Protein AF-R9JLG2-F1 (afdb_monomer_lite)

Structure (mmCIF, N/CA/C/O backbone):
data_AF-R9JLG2-F1
#
_entry.id   AF-R9JLG2-F1
#
loop_
_atom_site.group_PDB
_atom_site.id
_atom_site.type_symbol
_atom_site.label_atom_id
_atom_site.label_alt_id
_atom_site.label_comp_id
_atom_site.label_asym_id
_atom_site.label_entity_id
_atom_site.label_seq_id
_atom_site.pdbx_PDB_ins_code
_atom_site.Cartn_x
_atom_site.Cartn_y
_atom_site.Cartn_z
_atom_site.occupancy
_atom_site.B_iso_or_equiv
_atom_site.auth_seq_id
_atom_site.auth_comp_id
_atom_site.auth_asym_id
_atom_site.auth_atom_id
_atom_site.pdbx_PDB_model_num
ATOM 1 N N . ARG A 1 1 ? 56.902 4.830 -43.695 1.00 55.59 1 ARG A N 1
ATOM 2 C CA . ARG A 1 1 ? 56.761 3.397 -44.035 1.00 55.59 1 ARG A CA 1
ATOM 3 C C . ARG A 1 1 ? 55.508 2.891 -43.350 1.00 55.59 1 ARG A C 1
ATOM 5 O O . ARG A 1 1 ? 55.398 3.086 -42.146 1.00 55.59 1 ARG A O 1
ATOM 12 N N . SER A 1 2 ? 54.548 2.362 -44.101 1.00 72.06 2 SER A N 1
ATOM 13 C CA . SER A 1 2 ? 53.301 1.823 -43.539 1.00 72.06 2 SER A CA 1
ATOM 14 C C . SER A 1 2 ? 53.585 0.518 -42.786 1.00 72.06 2 SER A C 1
ATOM 16 O O . SER A 1 2 ? 54.493 -0.222 -43.165 1.00 72.06 2 SER A O 1
ATOM 18 N N . ALA A 1 3 ? 52.812 0.205 -41.743 1.00 75.69 3 ALA A N 1
ATOM 19 C CA . ALA A 1 3 ? 52.937 -1.062 -41.017 1.00 75.69 3 ALA A CA 1
ATOM 20 C C . ALA A 1 3 ? 52.838 -2.280 -41.960 1.00 75.69 3 ALA A C 1
ATOM 22 O O . ALA A 1 3 ? 53.579 -3.249 -41.804 1.00 75.69 3 ALA A O 1
ATOM 23 N N . ALA A 1 4 ? 52.012 -2.190 -43.009 1.00 72.50 4 ALA A N 1
ATOM 24 C CA . ALA A 1 4 ? 51.893 -3.232 -44.028 1.00 72.50 4 ALA A CA 1
ATOM 25 C C . ALA A 1 4 ? 53.183 -3.464 -44.830 1.00 72.50 4 ALA A C 1
ATOM 27 O O . ALA A 1 4 ? 53.485 -4.600 -45.184 1.00 72.50 4 ALA A O 1
ATOM 28 N N . GLU A 1 5 ? 53.970 -2.415 -45.094 1.00 77.31 5 GLU A N 1
ATOM 29 C CA . GLU A 1 5 ? 55.249 -2.547 -45.807 1.00 77.31 5 GLU A CA 1
ATOM 30 C C . GLU A 1 5 ? 56.266 -3.321 -44.965 1.00 77.31 5 GLU A C 1
ATOM 32 O O . GLU A 1 5 ? 56.985 -4.171 -45.485 1.00 77.31 5 GLU A O 1
ATOM 37 N N . ILE A 1 6 ? 56.291 -3.060 -43.655 1.00 82.12 6 ILE A N 1
ATOM 38 C CA . ILE A 1 6 ? 57.180 -3.744 -42.709 1.00 82.12 6 ILE A CA 1
ATOM 39 C C . ILE A 1 6 ? 56.790 -5.222 -42.595 1.00 82.12 6 ILE A C 1
ATOM 41 O O . ILE A 1 6 ? 57.653 -6.095 -42.662 1.00 82.12 6 ILE A O 1
ATOM 45 N N . ILE A 1 7 ? 55.493 -5.515 -42.482 1.00 80.44 7 ILE A N 1
ATOM 46 C CA . ILE A 1 7 ? 54.984 -6.887 -42.373 1.00 80.44 7 ILE A CA 1
ATOM 47 C C . ILE A 1 7 ? 55.252 -7.678 -43.656 1.00 80.44 7 ILE A C 1
ATOM 49 O O . ILE A 1 7 ? 55.729 -8.810 -43.581 1.00 80.44 7 ILE A O 1
ATOM 53 N N . ASN A 1 8 ? 55.000 -7.096 -44.831 1.00 84.25 8 ASN A N 1
ATOM 54 C CA . ASN A 1 8 ? 55.270 -7.762 -46.107 1.00 84.25 8 ASN A CA 1
ATOM 55 C C . ASN A 1 8 ? 56.765 -8.071 -46.275 1.00 84.25 8 ASN A C 1
ATOM 57 O O . ASN A 1 8 ? 57.112 -9.173 -46.694 1.00 84.25 8 ASN A O 1
ATOM 61 N N . ALA A 1 9 ? 57.649 -7.146 -45.882 1.00 83.69 9 ALA A N 1
ATOM 62 C CA . ALA A 1 9 ? 59.093 -7.368 -45.925 1.00 83.69 9 ALA A CA 1
ATOM 63 C C . ALA A 1 9 ? 59.564 -8.451 -44.936 1.00 83.69 9 ALA A C 1
ATOM 65 O O . ALA A 1 9 ? 60.434 -9.247 -45.277 1.00 83.69 9 ALA A O 1
ATOM 66 N N . ALA A 1 10 ? 58.989 -8.507 -43.730 1.00 85.69 10 ALA A N 1
ATOM 67 C CA . ALA A 1 10 ? 59.384 -9.470 -42.699 1.00 85.69 10 ALA A CA 1
ATOM 68 C C . ALA A 1 10 ? 58.821 -10.883 -42.929 1.00 85.69 10 ALA A C 1
ATOM 70 O O . ALA A 1 10 ? 59.461 -11.868 -42.572 1.00 85.69 10 ALA A O 1
ATOM 71 N N . 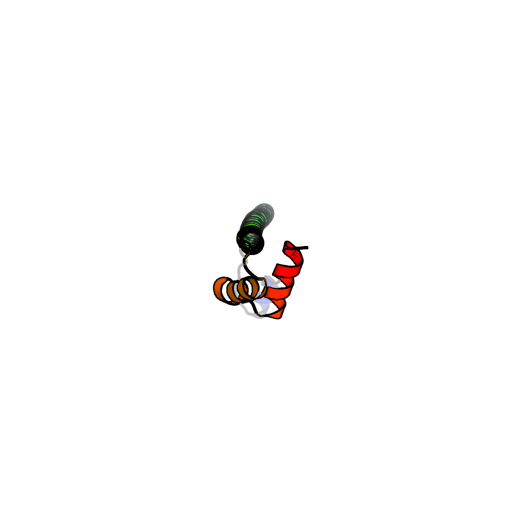THR A 1 11 ? 57.624 -10.993 -43.510 1.00 84.56 11 THR A N 1
ATOM 72 C CA . THR A 1 11 ? 56.904 -12.274 -43.655 1.00 84.56 11 THR A CA 1
ATOM 73 C C . THR A 1 11 ? 56.899 -12.818 -45.082 1.00 84.56 11 THR A C 1
ATOM 75 O O . THR A 1 11 ? 56.363 -13.896 -45.320 1.00 84.56 11 THR A O 1
ATOM 78 N N . ASN A 1 12 ? 57.465 -12.079 -46.043 1.00 80.50 12 ASN A N 1
ATOM 79 C CA . ASN A 1 12 ? 57.382 -12.365 -47.479 1.00 80.50 12 ASN A CA 1
ATOM 80 C C . ASN A 1 12 ? 55.931 -12.501 -47.998 1.00 80.50 12 ASN A C 1
ATOM 82 O O . ASN A 1 12 ? 55.666 -13.136 -49.022 1.00 80.50 12 ASN A O 1
ATOM 86 N N . SER A 1 13 ? 54.978 -11.904 -47.276 1.00 75.06 13 SER A N 1
ATOM 87 C CA . SER A 1 13 ? 53.560 -11.896 -47.629 1.00 75.06 13 SER A CA 1
ATOM 88 C C . SER A 1 13 ? 53.253 -10.797 -48.650 1.00 75.06 13 SER A C 1
ATOM 90 O O . SER A 1 13 ? 53.976 -9.809 -48.771 1.00 75.06 13 SER A O 1
ATOM 92 N N . LYS A 1 14 ? 52.150 -10.949 -49.393 1.00 74.81 14 LYS A N 1
ATOM 93 C CA . LYS A 1 14 ? 51.638 -9.942 -50.344 1.00 74.81 14 LYS A CA 1
ATOM 94 C C . LYS A 1 14 ? 50.323 -9.346 -49.851 1.00 74.81 14 LYS A C 1
ATOM 96 O O . LYS A 1 14 ? 49.325 -9.3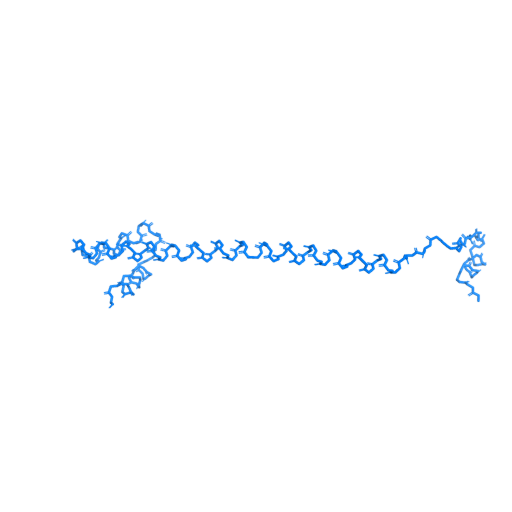49 -50.570 1.00 74.81 14 LYS A O 1
ATOM 101 N N . ILE A 1 15 ? 50.309 -8.870 -48.609 1.00 74.94 15 ILE A N 1
ATOM 102 C CA . ILE A 1 15 ? 49.122 -8.238 -48.038 1.00 74.94 15 ILE A CA 1
ATOM 103 C C . ILE A 1 15 ? 48.934 -6.895 -48.741 1.00 74.94 15 ILE A C 1
ATOM 105 O O . ILE A 1 15 ? 49.766 -5.992 -48.624 1.00 74.94 15 ILE A O 1
ATOM 109 N N . LYS A 1 16 ? 47.838 -6.777 -49.491 1.00 65.75 16 LYS A N 1
ATOM 110 C CA . LYS A 1 16 ? 47.352 -5.507 -50.024 1.00 65.75 16 LYS A CA 1
ATOM 111 C C . LYS A 1 16 ? 46.313 -4.976 -49.046 1.00 65.75 16 LYS A C 1
ATOM 113 O O . LYS A 1 16 ? 45.262 -5.587 -48.883 1.00 65.75 16 LYS A O 1
ATOM 118 N N . LEU A 1 17 ? 46.619 -3.865 -48.382 1.00 63.56 17 LEU A N 1
ATOM 119 C CA . LEU A 1 17 ? 45.596 -3.106 -47.674 1.00 63.56 17 LEU A CA 1
ATOM 120 C C . LEU A 1 17 ? 44.831 -2.294 -48.720 1.00 63.56 17 LEU A C 1
ATOM 122 O O . LEU A 1 17 ? 45.383 -1.366 -49.310 1.00 63.56 17 LEU A O 1
ATOM 126 N N . GLU A 1 18 ? 43.587 -2.679 -48.985 1.00 61.25 18 GLU A N 1
ATOM 127 C CA . GLU A 1 18 ? 42.660 -1.882 -49.789 1.00 61.25 18 GLU A CA 1
ATOM 128 C C . GLU A 1 18 ? 42.383 -0.581 -49.017 1.00 61.25 18 GLU A C 1
ATOM 130 O O . GLU A 1 18 ? 41.706 -0.596 -47.986 1.00 61.25 18 GLU A O 1
ATOM 135 N N . GLN A 1 19 ? 42.941 0.546 -49.472 1.00 53.59 19 GLN A N 1
ATOM 136 C CA . GLN A 1 19 ? 42.583 1.856 -48.929 1.00 53.59 19 GLN A CA 1
ATOM 137 C C . GLN A 1 19 ? 41.092 2.089 -49.191 1.00 53.59 19 GLN A C 1
ATOM 139 O O . GLN A 1 19 ? 40.684 2.258 -50.336 1.00 53.59 19 GLN A O 1
ATOM 144 N N . GLY A 1 20 ? 40.288 2.070 -48.126 1.00 54.72 20 GLY A N 1
ATOM 145 C CA . GLY A 1 20 ? 38.861 2.395 -48.193 1.00 54.72 20 GLY A CA 1
ATOM 146 C C . GLY A 1 20 ? 37.901 1.357 -47.612 1.00 54.72 20 GLY A C 1
ATOM 147 O O . GLY A 1 20 ? 36.702 1.602 -47.637 1.00 54.72 20 GLY A O 1
ATOM 148 N N . LYS A 1 21 ? 38.371 0.222 -47.070 1.00 49.00 21 LYS A N 1
ATOM 149 C CA . LYS A 1 21 ? 37.471 -0.795 -46.477 1.00 49.00 21 LYS A CA 1
ATOM 150 C C . LYS A 1 21 ? 37.156 -0.639 -44.986 1.00 49.00 21 LYS A C 1
ATOM 152 O O . LYS A 1 21 ? 36.370 -1.418 -44.464 1.00 49.00 21 LYS A O 1
ATOM 157 N N . GLU A 1 22 ? 37.693 0.382 -44.326 1.00 55.84 22 GLU A N 1
ATOM 158 C CA . GLU A 1 22 ? 37.402 0.690 -42.916 1.00 55.84 22 GLU A CA 1
ATOM 159 C C . GLU A 1 22 ? 37.052 2.173 -42.735 1.00 55.84 22 GLU A C 1
ATOM 161 O O . GLU A 1 22 ? 37.577 2.862 -41.865 1.00 55.84 22 GLU A O 1
ATOM 166 N N . THR A 1 23 ? 36.185 2.718 -43.586 1.00 56.03 23 THR A N 1
ATOM 167 C CA . THR A 1 23 ? 35.595 4.033 -43.317 1.00 56.03 23 THR A CA 1
ATOM 168 C C . THR A 1 23 ? 34.348 3.836 -42.465 1.00 56.03 23 THR A C 1
ATOM 170 O O . THR A 1 23 ? 33.258 3.632 -42.994 1.00 56.03 23 THR A O 1
ATOM 173 N N . VAL A 1 24 ? 34.509 3.867 -41.140 1.00 62.81 24 VAL A N 1
ATOM 174 C CA . VAL A 1 24 ? 33.375 4.107 -40.239 1.00 62.81 24 VAL A CA 1
ATOM 175 C C . VAL A 1 24 ? 32.949 5.554 -40.455 1.00 62.81 24 VAL A C 1
ATOM 177 O O . VAL A 1 24 ? 33.740 6.473 -40.234 1.00 62.81 24 VAL A O 1
ATOM 180 N N . ASP A 1 25 ? 31.719 5.765 -40.915 1.00 79.88 25 ASP A N 1
ATOM 181 C CA . ASP A 1 25 ? 31.137 7.101 -40.947 1.00 79.88 25 ASP A CA 1
ATOM 182 C C . ASP A 1 25 ? 30.940 7.556 -39.495 1.00 79.88 25 ASP A C 1
ATOM 184 O O . ASP A 1 25 ? 30.055 7.086 -38.780 1.00 79.88 25 ASP A O 1
ATOM 188 N N . MET A 1 26 ? 31.825 8.439 -39.032 1.00 78.44 26 MET A N 1
ATOM 189 C CA . MET A 1 26 ? 31.810 8.951 -37.663 1.00 78.44 26 MET A CA 1
ATOM 190 C C . MET A 1 26 ? 30.470 9.618 -37.320 1.00 78.44 26 MET A C 1
ATOM 192 O O . MET A 1 26 ? 30.022 9.528 -36.178 1.00 78.44 26 MET A O 1
ATOM 196 N N . CYS A 1 27 ? 29.809 10.255 -38.292 1.00 82.81 27 CYS A N 1
ATOM 197 C CA . CYS A 1 27 ? 28.493 10.851 -38.086 1.00 82.81 27 CYS A CA 1
ATOM 198 C C . CYS A 1 27 ? 27.435 9.768 -37.868 1.00 82.81 27 CYS A C 1
ATOM 200 O O . CYS A 1 27 ? 26.616 9.917 -36.960 1.00 82.81 27 CYS A O 1
ATOM 202 N N . LEU A 1 28 ? 27.485 8.678 -38.641 1.00 85.25 28 LEU A N 1
ATOM 203 C CA . LEU A 1 28 ? 26.588 7.533 -38.468 1.00 85.25 28 LEU A CA 1
ATOM 204 C C . LEU A 1 28 ? 26.785 6.876 -37.096 1.00 85.25 28 LEU A C 1
ATOM 206 O O . LEU A 1 28 ? 25.816 6.704 -36.364 1.00 85.25 28 LEU A O 1
ATOM 210 N N . ALA A 1 29 ? 28.031 6.627 -36.689 1.00 85.19 29 ALA A N 1
ATOM 211 C CA . ALA A 1 29 ? 28.330 6.043 -35.380 1.00 85.19 29 ALA A CA 1
ATOM 212 C C . ALA A 1 29 ? 27.821 6.924 -34.220 1.00 85.19 29 ALA A C 1
ATOM 214 O O . ALA A 1 29 ? 27.228 6.433 -33.262 1.00 85.19 29 ALA A O 1
ATOM 215 N N . ILE A 1 30 ? 27.989 8.250 -34.313 1.00 88.00 30 ILE A N 1
ATOM 216 C CA . ILE A 1 30 ? 27.466 9.187 -33.306 1.00 88.00 30 ILE A CA 1
ATOM 217 C C . ILE A 1 30 ? 25.929 9.191 -33.292 1.00 88.00 30 ILE A C 1
ATOM 219 O O . ILE A 1 30 ? 25.328 9.327 -32.224 1.00 88.00 30 ILE A O 1
ATOM 223 N N . GLN A 1 31 ? 25.281 9.075 -34.452 1.00 90.19 31 GLN A N 1
ATOM 224 C CA . GLN A 1 31 ? 23.822 9.002 -34.549 1.00 90.19 31 GLN A CA 1
ATOM 225 C C . GLN A 1 31 ? 23.280 7.716 -33.919 1.00 90.19 31 GLN A C 1
ATOM 227 O O . GLN A 1 31 ? 22.350 7.794 -33.117 1.00 90.19 31 GLN A O 1
ATOM 232 N N . GLU A 1 32 ? 23.894 6.571 -34.216 1.00 89.25 32 GLU A N 1
ATOM 233 C CA . GLU A 1 32 ? 23.544 5.271 -33.635 1.00 89.25 32 GLU A CA 1
ATOM 234 C C . GLU A 1 32 ? 23.693 5.295 -32.112 1.00 89.25 32 GLU A C 1
ATOM 236 O O . GLU A 1 32 ? 22.731 5.022 -31.398 1.00 89.25 32 GLU A O 1
ATOM 241 N N . MET A 1 33 ? 24.835 5.767 -31.599 1.00 89.44 33 MET A N 1
ATOM 242 C CA . MET A 1 33 ? 25.063 5.892 -30.154 1.00 89.44 33 MET A CA 1
ATOM 243 C C . MET A 1 33 ? 24.025 6.787 -29.457 1.00 89.44 33 MET A C 1
ATOM 245 O O . MET A 1 33 ? 23.610 6.513 -28.326 1.00 89.44 33 MET A O 1
ATOM 249 N N . ARG A 1 34 ? 23.605 7.884 -30.103 1.00 91.75 34 ARG A N 1
ATOM 250 C CA . ARG A 1 34 ? 22.590 8.798 -29.552 1.00 91.75 34 ARG A CA 1
ATOM 251 C C . ARG A 1 34 ? 21.212 8.156 -29.523 1.00 91.75 34 ARG A C 1
ATOM 253 O O . ARG A 1 34 ? 20.502 8.322 -28.531 1.00 91.75 34 ARG A O 1
ATOM 260 N N . GLU A 1 35 ? 20.834 7.446 -30.581 1.00 92.88 35 GLU A N 1
ATOM 261 C CA . GLU A 1 35 ? 19.535 6.781 -30.633 1.00 92.88 35 GLU A CA 1
ATOM 262 C C . GLU A 1 35 ? 19.479 5.600 -29.660 1.00 92.88 35 GLU A C 1
ATOM 264 O O . GLU A 1 35 ? 18.511 5.490 -28.912 1.00 92.88 35 GLU A O 1
ATOM 269 N N . GLU A 1 36 ? 20.543 4.801 -29.559 1.00 91.06 36 GLU A N 1
ATOM 270 C CA . GLU A 1 36 ? 20.666 3.750 -28.543 1.00 91.06 36 GLU A CA 1
ATOM 271 C C . GLU A 1 36 ? 20.534 4.315 -27.126 1.00 91.06 36 GLU A C 1
ATOM 273 O O . GLU A 1 36 ? 19.753 3.805 -26.322 1.00 91.06 36 GLU A O 1
ATOM 278 N N . SER A 1 37 ? 21.234 5.415 -26.828 1.00 91.19 37 SER A N 1
ATOM 279 C CA . SER A 1 37 ? 21.139 6.085 -25.524 1.00 91.19 37 SER A CA 1
ATOM 280 C C . SER A 1 37 ? 19.720 6.584 -25.239 1.00 91.19 37 SER A C 1
ATOM 282 O O . SER A 1 37 ? 19.234 6.474 -24.114 1.00 91.19 37 SER A O 1
ATOM 284 N N . ARG A 1 38 ? 19.025 7.110 -26.256 1.00 91.88 38 ARG A N 1
ATOM 285 C CA . ARG A 1 38 ? 17.645 7.597 -26.131 1.00 91.88 38 ARG A CA 1
ATOM 286 C C . ARG A 1 38 ? 16.655 6.460 -25.890 1.00 91.88 38 ARG A C 1
ATOM 288 O O . ARG A 1 38 ? 15.770 6.601 -25.045 1.00 91.88 38 ARG A O 1
ATOM 295 N N . ILE A 1 39 ? 16.795 5.356 -26.622 1.00 93.38 39 ILE A N 1
ATOM 296 C CA . ILE A 1 39 ? 15.976 4.150 -26.453 1.00 93.38 39 ILE A CA 1
ATOM 297 C C . ILE A 1 39 ? 16.192 3.587 -25.051 1.00 93.38 39 ILE A C 1
ATOM 299 O O . ILE A 1 39 ? 15.227 3.414 -24.310 1.00 93.38 39 ILE A O 1
ATOM 303 N N . LYS A 1 40 ? 17.456 3.407 -24.655 1.00 90.31 40 LYS A N 1
ATOM 304 C CA . LYS A 1 40 ? 17.820 2.881 -23.342 1.00 90.31 40 LYS A CA 1
ATOM 305 C C . LYS A 1 40 ? 17.264 3.746 -22.211 1.00 90.31 40 LYS A C 1
ATOM 307 O O . LYS A 1 40 ? 16.562 3.223 -21.356 1.00 90.31 40 LYS A O 1
ATOM 312 N N . GLY A 1 41 ? 17.469 5.064 -22.258 1.00 92.25 41 GLY A N 1
ATOM 313 C CA . GLY A 1 41 ? 16.940 5.971 -21.234 1.00 92.25 41 GLY A CA 1
ATOM 314 C C . GLY A 1 41 ? 15.408 5.970 -21.154 1.00 92.25 41 GLY A C 1
ATOM 315 O O . GLY A 1 41 ? 14.835 6.064 -20.070 1.00 92.25 41 GLY A O 1
ATOM 316 N N . ARG A 1 42 ? 14.715 5.814 -22.289 1.00 91.44 42 ARG A N 1
ATOM 317 C CA . ARG A 1 42 ? 13.249 5.690 -22.320 1.00 91.44 42 ARG A CA 1
ATOM 318 C C . ARG A 1 42 ? 12.769 4.379 -21.700 1.00 91.44 42 ARG A C 1
ATOM 320 O O . ARG A 1 42 ? 11.758 4.386 -20.997 1.00 91.44 42 ARG A O 1
ATOM 327 N N . ASP A 1 43 ? 13.439 3.273 -21.995 1.00 92.44 43 ASP A N 1
ATOM 328 C CA . ASP A 1 43 ? 13.064 1.955 -21.487 1.00 92.44 43 ASP A CA 1
ATOM 329 C C . ASP A 1 43 ? 13.382 1.814 -19.996 1.00 92.44 43 ASP A C 1
ATOM 331 O O . ASP A 1 43 ? 12.535 1.327 -19.243 1.00 92.44 43 ASP A O 1
ATOM 335 N N . GLU A 1 44 ? 14.534 2.325 -19.555 1.00 90.94 44 GLU A N 1
ATOM 336 C CA . GLU A 1 44 ? 14.908 2.420 -18.141 1.00 90.94 44 GLU A CA 1
ATOM 337 C C . GLU A 1 44 ? 13.880 3.252 -17.369 1.00 90.94 44 GLU A C 1
ATOM 339 O O . GLU A 1 44 ? 13.224 2.717 -16.475 1.00 90.94 44 GLU A O 1
ATOM 344 N N . GLY A 1 45 ? 13.614 4.494 -17.792 1.00 91.44 45 GLY A N 1
ATOM 345 C CA . GLY A 1 45 ? 12.665 5.366 -17.091 1.00 91.44 45 GLY A CA 1
ATOM 346 C C . GLY A 1 45 ? 11.234 4.812 -17.041 1.00 91.44 45 GLY A C 1
ATOM 347 O O . GLY A 1 45 ? 10.530 4.962 -16.044 1.00 91.44 45 GLY A O 1
ATOM 348 N N . ARG A 1 46 ? 10.785 4.111 -18.091 1.00 91.19 46 ARG A N 1
ATOM 349 C CA . ARG A 1 46 ? 9.483 3.420 -18.081 1.00 91.19 46 ARG A CA 1
ATOM 350 C C . ARG A 1 46 ? 9.449 2.253 -17.106 1.00 91.19 46 ARG A C 1
ATOM 352 O O . ARG A 1 46 ? 8.424 2.038 -16.457 1.00 91.19 46 ARG A O 1
ATOM 359 N N . ASN A 1 47 ? 10.511 1.455 -17.058 1.00 90.31 47 ASN A N 1
ATOM 360 C CA . ASN A 1 47 ? 10.549 0.289 -16.190 1.00 90.31 47 ASN A CA 1
ATOM 361 C C . ASN A 1 47 ? 10.663 0.703 -14.720 1.00 90.31 47 ASN A C 1
ATOM 363 O O . ASN A 1 47 ? 9.918 0.176 -13.897 1.00 90.31 47 ASN A O 1
ATOM 367 N N . GLU A 1 48 ? 11.519 1.681 -14.421 1.00 89.56 48 GLU A N 1
ATOM 368 C CA . GLU A 1 48 ? 11.665 2.276 -13.091 1.00 89.56 48 GLU A CA 1
ATOM 369 C C . GLU A 1 48 ? 10.337 2.851 -12.601 1.00 89.56 48 GLU A C 1
ATOM 371 O O . GLU A 1 48 ? 9.808 2.364 -11.603 1.00 89.56 48 GLU A O 1
ATOM 376 N N . GLY A 1 49 ? 9.714 3.759 -13.363 1.00 90.38 49 GLY A N 1
ATOM 377 C CA . GLY A 1 49 ? 8.443 4.367 -12.957 1.00 90.38 49 GLY A CA 1
ATOM 378 C C . GLY A 1 49 ? 7.309 3.350 -12.771 1.00 90.38 49 GLY A C 1
ATOM 379 O O . GLY A 1 49 ? 6.462 3.499 -11.893 1.00 90.38 49 GLY A O 1
ATOM 380 N N . ARG A 1 50 ? 7.293 2.260 -13.552 1.00 90.12 50 ARG A N 1
ATOM 381 C CA . ARG A 1 50 ? 6.309 1.179 -13.377 1.00 90.12 50 ARG A CA 1
ATOM 382 C C . ARG A 1 50 ? 6.560 0.360 -12.109 1.00 90.12 50 ARG A C 1
ATOM 384 O O . ARG A 1 50 ? 5.598 -0.086 -11.484 1.00 90.12 50 ARG A O 1
ATOM 391 N N . ILE A 1 51 ? 7.821 0.086 -11.775 1.00 90.25 51 ILE A N 1
ATOM 392 C CA . ILE A 1 51 ? 8.193 -0.670 -10.572 1.00 90.25 51 ILE A CA 1
ATOM 393 C C . ILE A 1 51 ? 7.902 0.165 -9.327 1.00 90.25 51 ILE A C 1
ATOM 395 O O . ILE A 1 51 ? 7.249 -0.336 -8.413 1.00 90.25 51 ILE A O 1
ATOM 399 N N . GLU A 1 52 ? 8.336 1.423 -9.325 1.00 89.12 52 GLU A N 1
ATOM 400 C CA . GLU A 1 52 ? 8.126 2.373 -8.234 1.00 89.12 52 GLU A CA 1
ATOM 401 C C . GLU A 1 52 ? 6.634 2.575 -7.974 1.00 89.12 52 GLU A C 1
ATOM 403 O O . GLU A 1 52 ? 6.152 2.173 -6.916 1.00 89.12 52 GLU A O 1
ATOM 408 N N . GLY A 1 53 ? 5.863 3.002 -8.980 1.00 90.94 53 GLY A N 1
ATOM 409 C CA . GLY A 1 53 ? 4.429 3.243 -8.803 1.00 90.94 53 GLY A CA 1
ATOM 410 C C . GLY A 1 53 ? 3.638 1.998 -8.381 1.00 90.94 53 GLY A C 1
ATOM 411 O O . GLY A 1 53 ? 2.662 2.091 -7.637 1.00 90.94 53 GLY A O 1
ATOM 412 N N . ARG A 1 54 ? 4.061 0.793 -8.795 1.00 90.38 54 ARG A N 1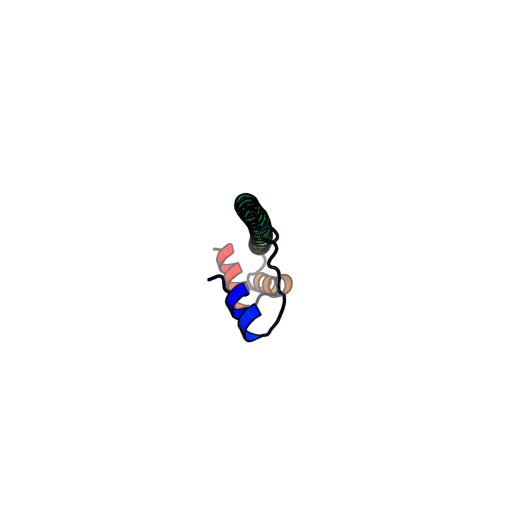
ATOM 413 C CA . ARG A 1 54 ? 3.433 -0.456 -8.332 1.00 90.38 54 ARG A CA 1
ATOM 414 C C . ARG A 1 54 ? 3.768 -0.766 -6.873 1.00 90.38 54 ARG A C 1
ATOM 416 O O . ARG A 1 54 ? 2.909 -1.292 -6.163 1.00 90.38 54 ARG A O 1
ATOM 423 N N . ASN A 1 55 ? 5.004 -0.520 -6.449 1.00 90.75 55 ASN A N 1
ATOM 424 C CA . ASN A 1 55 ? 5.433 -0.760 -5.075 1.00 90.75 55 ASN A CA 1
ATOM 425 C C . ASN A 1 55 ? 4.794 0.251 -4.122 1.00 90.75 55 ASN A C 1
ATOM 427 O O . ASN A 1 55 ? 4.202 -0.167 -3.128 1.00 90.75 55 ASN A O 1
ATOM 431 N N . GLU A 1 56 ? 4.844 1.537 -4.466 1.00 92.19 56 GLU A N 1
ATOM 432 C CA . GLU A 1 56 ? 4.214 2.621 -3.709 1.00 92.19 56 GLU A CA 1
ATOM 433 C C . GLU A 1 56 ? 2.713 2.382 -3.571 1.00 92.19 56 GLU A C 1
ATOM 435 O O . GLU A 1 56 ? 2.228 2.222 -2.454 1.00 92.19 56 GLU A O 1
ATOM 440 N N . GLY A 1 57 ? 1.996 2.182 -4.682 1.00 93.69 57 GLY A N 1
ATOM 441 C CA . GLY A 1 57 ? 0.551 1.948 -4.637 1.00 93.69 57 GLY A CA 1
ATOM 442 C C . GLY A 1 57 ? 0.154 0.694 -3.848 1.00 93.69 57 GLY A C 1
ATOM 443 O O . GLY A 1 57 ? -0.900 0.654 -3.213 1.00 93.69 57 GLY A O 1
ATOM 444 N N . ARG A 1 58 ? 1.002 -0.346 -3.824 1.00 93.94 58 ARG A N 1
ATOM 445 C CA . ARG A 1 58 ? 0.765 -1.531 -2.984 1.00 93.94 58 ARG A CA 1
ATOM 446 C C . ARG A 1 58 ? 0.952 -1.223 -1.497 1.00 93.94 58 ARG A C 1
ATOM 448 O O . ARG A 1 58 ? 0.208 -1.770 -0.682 1.00 93.94 58 ARG A O 1
ATOM 455 N N . ILE A 1 59 ? 1.959 -0.428 -1.139 1.00 94.19 59 ILE A N 1
ATOM 456 C CA . ILE A 1 59 ? 2.228 -0.037 0.249 1.00 94.19 59 ILE A CA 1
ATOM 457 C C . ILE A 1 59 ? 1.118 0.890 0.742 1.00 94.19 59 ILE A C 1
ATOM 459 O O . ILE A 1 59 ? 0.500 0.590 1.763 1.00 94.19 59 ILE A O 1
ATOM 463 N N . GLU A 1 60 ? 0.815 1.946 -0.011 1.00 94.94 60 GLU A N 1
ATOM 464 C CA . GLU A 1 60 ? -0.243 2.908 0.302 1.00 94.94 60 GLU A CA 1
ATOM 465 C C . GLU A 1 60 ? -1.594 2.209 0.448 1.00 94.94 60 GLU A C 1
ATOM 467 O O . GLU A 1 60 ? -2.206 2.282 1.512 1.00 94.94 60 GLU A O 1
ATOM 472 N N . GLY A 1 61 ? -2.004 1.409 -0.542 1.00 97.38 61 GLY A N 1
ATOM 473 C CA . GLY A 1 61 ? -3.276 0.686 -0.482 1.00 97.38 61 GLY A CA 1
ATOM 474 C C . GLY A 1 61 ? -3.362 -0.308 0.682 1.00 97.38 61 GLY A C 1
ATOM 475 O O . GLY A 1 61 ? -4.433 -0.509 1.256 1.00 97.38 61 GLY A O 1
ATOM 476 N N . ARG A 1 62 ? -2.239 -0.919 1.090 1.00 96.50 62 ARG A N 1
ATOM 477 C CA . ARG A 1 62 ? -2.211 -1.783 2.282 1.00 96.50 62 ARG A CA 1
ATOM 478 C C . ARG A 1 62 ? -2.414 -0.971 3.560 1.00 96.50 62 ARG A C 1
ATOM 480 O O . ARG A 1 62 ? -3.169 -1.409 4.424 1.00 96.50 62 ARG A O 1
ATOM 487 N N . ILE A 1 63 ? -1.750 0.176 3.684 1.00 97.12 63 ILE A N 1
ATOM 488 C CA . ILE A 1 63 ? -1.870 1.062 4.847 1.00 97.12 63 ILE A CA 1
ATOM 489 C C . ILE A 1 63 ? -3.291 1.626 4.942 1.00 97.12 63 ILE A C 1
ATOM 491 O O . ILE A 1 63 ? -3.896 1.568 6.011 1.00 97.12 63 ILE A O 1
ATOM 495 N N . GLU A 1 64 ? -3.852 2.104 3.830 1.00 97.62 64 GLU A N 1
ATOM 496 C CA . GLU A 1 64 ? -5.231 2.596 3.766 1.00 97.62 64 GLU A CA 1
ATOM 497 C C . GLU A 1 64 ? -6.242 1.508 4.138 1.00 97.62 64 GLU A C 1
ATOM 499 O O . GLU A 1 64 ? -7.143 1.754 4.939 1.00 97.62 64 GLU A O 1
ATOM 504 N N . GLY A 1 65 ? -6.058 0.282 3.637 1.00 97.94 65 GLY A N 1
ATOM 505 C CA . GLY A 1 65 ? -6.910 -0.853 3.990 1.00 97.94 65 GLY A CA 1
ATOM 506 C C . GLY A 1 65 ? -6.856 -1.209 5.480 1.00 97.94 65 GLY A C 1
ATOM 507 O O . GLY A 1 65 ? -7.894 -1.480 6.083 1.00 97.94 65 GLY A O 1
ATOM 508 N N . ILE A 1 66 ? -5.668 -1.171 6.095 1.00 98.25 66 ILE A N 1
ATOM 509 C CA . ILE A 1 66 ? -5.502 -1.381 7.544 1.00 98.25 66 ILE A CA 1
ATOM 510 C C . ILE A 1 66 ? -6.200 -0.268 8.332 1.00 98.25 66 ILE A C 1
ATOM 512 O O . ILE A 1 66 ? -6.927 -0.555 9.282 1.00 98.25 66 ILE A O 1
ATOM 516 N N . ARG A 1 67 ? -6.014 0.994 7.928 1.00 98.12 67 ARG A N 1
ATOM 517 C CA . ARG A 1 67 ? -6.646 2.149 8.574 1.00 98.12 67 ARG A CA 1
ATOM 518 C C . ARG A 1 67 ? -8.169 2.054 8.526 1.00 98.12 67 ARG A C 1
ATOM 520 O O . ARG A 1 67 ? -8.803 2.169 9.570 1.00 98.12 67 ARG A O 1
ATOM 527 N N . ALA A 1 68 ? -8.737 1.804 7.346 1.00 98.19 68 ALA A N 1
ATOM 528 C CA . ALA A 1 68 ? -10.180 1.658 7.169 1.00 98.19 68 ALA A CA 1
ATOM 529 C C . ALA A 1 68 ? -10.734 0.503 8.016 1.00 98.19 68 ALA A C 1
ATOM 531 O O . ALA A 1 68 ? -11.745 0.665 8.689 1.00 98.19 68 ALA A O 1
ATOM 532 N N . PHE A 1 69 ? -10.033 -0.636 8.049 1.00 98.31 69 PHE A N 1
ATOM 533 C CA . PHE A 1 69 ? -10.408 -1.777 8.883 1.00 98.31 69 PHE A CA 1
ATOM 534 C C . PHE A 1 69 ? -10.444 -1.433 10.381 1.00 98.31 69 PHE A C 1
ATOM 536 O O . PHE A 1 69 ? -11.371 -1.835 11.082 1.00 98.31 69 PHE A O 1
ATOM 543 N N . ILE A 1 70 ? -9.437 -0.713 10.884 1.00 98.25 70 ILE A N 1
ATOM 544 C CA . ILE A 1 70 ? -9.376 -0.310 12.296 1.00 98.25 70 ILE A CA 1
ATOM 545 C C . ILE A 1 70 ? -10.511 0.655 12.624 1.00 98.25 70 ILE A C 1
ATOM 547 O O . ILE A 1 70 ? -11.207 0.440 13.612 1.00 98.25 70 ILE A O 1
ATOM 551 N N . GLN A 1 71 ? -10.711 1.682 11.796 1.00 98.00 71 GLN A N 1
ATOM 552 C CA . GLN A 1 71 ? -11.747 2.694 12.007 1.00 98.00 71 GLN A CA 1
ATOM 553 C C . GLN A 1 71 ? -13.143 2.065 12.033 1.00 98.00 71 GLN A C 1
ATOM 555 O O . GLN A 1 71 ? -13.848 2.236 13.019 1.00 98.00 71 GLN A O 1
ATOM 560 N N . ASP A 1 72 ? -13.477 1.238 11.039 1.00 98.38 72 ASP A N 1
ATOM 561 C CA . ASP A 1 72 ? -14.743 0.491 10.968 1.00 98.38 72 ASP A CA 1
ATOM 562 C C . ASP A 1 72 ? -14.992 -0.342 12.239 1.00 98.38 72 ASP A C 1
ATOM 564 O O . ASP A 1 72 ? -16.071 -0.329 12.824 1.00 98.38 72 ASP A O 1
ATOM 568 N N . LYS A 1 73 ? -13.962 -1.030 12.743 1.00 97.75 73 LYS A N 1
ATOM 569 C CA . LYS A 1 73 ? -14.091 -1.861 13.947 1.00 97.75 73 LYS A CA 1
ATOM 570 C C . LYS A 1 73 ? -14.203 -1.051 15.237 1.00 97.75 73 LYS A C 1
ATOM 572 O O . LYS A 1 73 ? -14.888 -1.488 16.161 1.00 97.75 73 LYS A O 1
ATOM 577 N N . VAL A 1 74 ? -13.533 0.094 15.320 1.00 97.75 74 VAL A N 1
ATOM 578 C CA . VAL A 1 74 ? -13.662 1.009 16.460 1.00 97.75 74 VAL A CA 1
ATOM 579 C C . VAL A 1 74 ? -15.037 1.675 16.463 1.00 97.75 74 VAL A C 1
ATOM 581 O O . VAL A 1 74 ? -15.651 1.764 17.523 1.00 97.75 74 VAL A O 1
ATOM 584 N N . GLU A 1 75 ? -15.549 2.077 15.297 1.00 97.69 75 GLU A N 1
ATOM 585 C CA . GLU A 1 75 ? -16.909 2.607 15.127 1.00 97.69 75 GLU A CA 1
ATOM 586 C C . GLU A 1 75 ? -17.974 1.588 15.561 1.00 97.69 75 GLU A C 1
ATOM 588 O O . GLU A 1 75 ? -18.920 1.948 16.261 1.00 97.69 75 GLU A O 1
ATOM 593 N N . ASP A 1 76 ? -17.764 0.303 15.256 1.00 97.81 76 ASP A N 1
ATOM 594 C CA . ASP A 1 76 ? -18.586 -0.821 15.732 1.00 97.81 76 ASP A CA 1
ATOM 595 C C . ASP A 1 76 ? -18.470 -1.086 17.254 1.00 97.81 76 ASP A C 1
ATOM 597 O O . ASP A 1 76 ? -19.156 -1.961 17.792 1.00 97.81 76 ASP A O 1
ATOM 601 N N . GLY A 1 77 ? -17.578 -0.392 17.970 1.00 97.25 77 GLY A N 1
ATOM 602 C CA . GLY A 1 77 ? -17.326 -0.606 19.398 1.00 97.25 77 GLY A CA 1
ATOM 603 C C . GLY A 1 77 ? -16.614 -1.927 19.716 1.00 97.25 77 GLY A C 1
ATOM 604 O O . GLY A 1 77 ? -16.745 -2.456 20.823 1.00 97.25 77 GLY A O 1
ATOM 605 N N . VAL A 1 78 ? -15.876 -2.497 18.758 1.00 98.06 78 VAL A N 1
ATOM 606 C CA . VAL A 1 78 ? -15.124 -3.740 18.969 1.00 98.06 78 VAL A CA 1
ATOM 607 C C . VAL A 1 78 ? -13.935 -3.490 19.898 1.00 98.06 78 VAL A C 1
ATOM 609 O O . VAL A 1 78 ? -13.203 -2.515 19.760 1.00 98.06 78 VAL A O 1
ATOM 612 N N . ALA A 1 79 ? -13.716 -4.408 20.842 1.00 97.75 79 ALA A N 1
ATOM 613 C CA . ALA A 1 79 ? -12.617 -4.317 21.796 1.00 97.75 79 ALA A CA 1
ATOM 614 C C . ALA A 1 79 ? -11.234 -4.348 21.113 1.00 97.75 79 ALA A C 1
ATOM 616 O O . ALA A 1 79 ? -10.990 -5.145 20.204 1.00 97.75 79 ALA A O 1
ATOM 617 N N . GLU A 1 80 ? -10.306 -3.531 21.618 1.00 97.00 80 GLU A N 1
ATOM 618 C CA . GLU A 1 80 ? -8.936 -3.362 21.109 1.00 97.00 80 GLU A CA 1
ATOM 619 C C . GLU A 1 80 ? -8.206 -4.689 20.860 1.00 97.00 80 GLU A C 1
ATOM 621 O O . GLU A 1 80 ? -7.693 -4.935 19.769 1.00 97.00 80 GLU A O 1
ATOM 626 N N . ASN A 1 81 ? -8.214 -5.592 21.842 1.00 97.25 81 ASN A N 1
ATOM 627 C CA . ASN A 1 81 ? -7.550 -6.892 21.742 1.00 97.25 81 ASN A CA 1
ATOM 628 C C . ASN A 1 81 ? -8.101 -7.754 20.590 1.00 97.25 81 ASN A C 1
ATOM 630 O O . ASN A 1 81 ? -7.356 -8.503 19.956 1.00 97.25 81 ASN A O 1
ATOM 634 N N . VAL A 1 82 ? -9.398 -7.638 20.288 1.00 98.00 82 VAL A N 1
ATOM 635 C CA . VAL A 1 82 ? -10.034 -8.335 19.163 1.00 98.00 82 VAL A CA 1
ATOM 636 C C . VAL A 1 82 ? -9.610 -7.711 17.835 1.00 98.00 82 VAL A C 1
ATOM 638 O O . VAL A 1 82 ? -9.378 -8.444 16.870 1.00 98.00 82 VAL A O 1
ATOM 641 N N . ILE A 1 83 ? -9.483 -6.383 17.775 1.00 98.06 83 ILE A N 1
ATOM 642 C CA . ILE A 1 83 ? -9.006 -5.668 16.584 1.00 98.06 83 ILE A CA 1
ATOM 643 C C . ILE A 1 83 ? -7.553 -6.052 16.290 1.00 98.06 83 ILE A C 1
ATOM 645 O O . ILE A 1 83 ? -7.264 -6.473 15.171 1.00 98.06 83 ILE A O 1
ATOM 649 N N . ILE A 1 84 ? -6.670 -6.012 17.292 1.00 98.12 84 ILE A N 1
ATOM 650 C CA . ILE A 1 84 ? -5.254 -6.402 17.169 1.00 98.12 84 ILE A CA 1
ATOM 651 C C . ILE A 1 84 ? -5.130 -7.850 16.679 1.00 98.12 84 ILE A C 1
ATOM 653 O O . ILE A 1 84 ? -4.455 -8.112 15.683 1.00 98.12 84 ILE A O 1
ATOM 657 N N . TYR A 1 85 ? -5.858 -8.789 17.290 1.00 98.06 85 TYR A N 1
ATOM 658 C CA . TYR A 1 85 ? -5.861 -10.188 16.851 1.00 98.06 85 TYR A CA 1
ATOM 659 C C . TYR A 1 85 ? -6.314 -10.349 15.389 1.00 98.06 85 TYR A C 1
ATOM 661 O O . TYR A 1 85 ? -5.745 -11.131 14.619 1.00 98.06 85 TYR A O 1
ATOM 669 N N . LYS A 1 86 ? -7.345 -9.603 14.972 1.00 97.88 86 LYS A N 1
ATOM 670 C CA . LYS A 1 86 ? -7.822 -9.620 13.584 1.00 97.88 86 LYS A CA 1
ATOM 671 C C . LYS A 1 86 ? -6.808 -8.997 12.624 1.00 97.88 86 LYS A C 1
ATOM 673 O O . LYS A 1 86 ? -6.645 -9.533 11.530 1.00 97.88 86 LYS A O 1
ATOM 678 N N . LEU A 1 87 ? -6.101 -7.940 13.022 1.00 98.00 87 LEU A N 1
ATOM 679 C CA . LEU A 1 87 ? -5.024 -7.343 12.229 1.00 98.00 87 LEU A CA 1
ATOM 680 C C . LEU A 1 87 ? -3.917 -8.359 11.941 1.00 98.00 87 LEU A C 1
ATOM 682 O O . LEU A 1 87 ? -3.560 -8.560 10.779 1.00 98.00 87 LEU A O 1
ATOM 686 N N . GLN A 1 88 ? -3.447 -9.069 12.970 1.00 98.12 88 GLN A N 1
ATOM 687 C CA . GLN A 1 88 ? -2.442 -10.123 12.814 1.00 98.12 88 GLN A CA 1
ATOM 688 C C . GLN A 1 88 ? -2.905 -11.195 11.821 1.00 98.12 88 GLN A C 1
ATOM 690 O O . GLN A 1 88 ? -2.176 -11.561 10.898 1.00 98.12 88 GLN A O 1
ATOM 695 N N . ARG A 1 89 ? -4.154 -11.659 11.956 1.00 97.31 89 ARG A N 1
ATOM 696 C CA . ARG A 1 89 ? -4.707 -12.725 11.110 1.00 97.31 89 ARG A CA 1
ATOM 697 C C . ARG A 1 89 ? -4.982 -12.317 9.669 1.00 97.31 89 ARG A C 1
ATOM 699 O O . ARG A 1 89 ? -4.721 -13.110 8.770 1.00 97.31 89 ARG A O 1
ATOM 706 N N . HIS A 1 90 ? -5.558 -11.140 9.442 1.00 96.50 90 HIS A N 1
ATOM 707 C CA . HIS A 1 90 ? -6.010 -10.725 8.111 1.00 96.50 90 HIS A CA 1
ATOM 708 C C . HIS A 1 90 ? -4.918 -10.025 7.303 1.00 96.50 90 HIS A C 1
ATOM 710 O O . HIS A 1 90 ? -4.925 -10.114 6.077 1.00 96.50 90 HIS A O 1
ATOM 716 N N . PHE A 1 91 ? -3.962 -9.381 7.973 1.00 96.19 91 PHE A N 1
ATOM 717 C CA . PHE A 1 91 ? -2.887 -8.635 7.322 1.00 96.19 91 PHE A CA 1
ATOM 718 C C . PHE A 1 91 ? -1.507 -9.267 7.517 1.00 96.19 91 PHE A C 1
ATOM 720 O O . PHE A 1 91 ? -0.524 -8.663 7.091 1.00 96.19 91 PHE A O 1
ATOM 727 N N . ALA A 1 92 ? -1.431 -10.470 8.106 1.00 95.88 92 ALA A N 1
ATOM 728 C CA . ALA A 1 92 ? -0.187 -11.195 8.377 1.00 95.88 92 ALA A CA 1
ATOM 729 C C . ALA A 1 92 ? 0.847 -10.314 9.100 1.00 95.88 92 ALA A C 1
ATOM 731 O O . ALA A 1 92 ? 1.986 -10.175 8.654 1.00 95.88 92 ALA A O 1
ATOM 732 N N . LEU A 1 93 ? 0.398 -9.660 10.171 1.00 96.50 93 LEU A N 1
ATOM 733 C CA . LEU A 1 93 ? 1.214 -8.793 11.017 1.00 96.50 93 LEU A CA 1
ATOM 734 C C . LEU A 1 93 ? 1.629 -9.547 12.281 1.00 96.50 93 LEU A C 1
ATOM 736 O O . LEU A 1 93 ? 0.869 -10.372 12.794 1.00 96.50 93 LEU A O 1
ATOM 740 N N . ASP A 1 94 ? 2.812 -9.243 12.800 1.00 97.88 94 ASP A N 1
ATOM 741 C CA . ASP A 1 94 ? 3.165 -9.596 14.172 1.00 97.88 94 ASP A CA 1
ATOM 742 C C . ASP A 1 94 ? 2.395 -8.723 15.182 1.00 97.88 94 ASP A C 1
ATOM 744 O O . ASP A 1 94 ? 1.676 -7.786 14.823 1.00 97.88 94 ASP A O 1
ATOM 748 N N . GLU A 1 95 ? 2.483 -9.094 16.458 1.00 96.12 95 GLU A N 1
ATOM 749 C CA . GLU A 1 95 ? 1.736 -8.431 17.530 1.00 96.12 95 GLU A CA 1
ATOM 750 C C . GLU A 1 95 ? 2.160 -6.974 17.732 1.00 96.12 95 GLU A C 1
ATOM 752 O O . GLU A 1 95 ? 1.297 -6.104 17.842 1.00 96.12 95 GLU A O 1
ATOM 757 N N . GLU A 1 96 ? 3.465 -6.703 17.724 1.00 97.94 96 GLU A N 1
ATOM 758 C CA . GLU A 1 96 ? 4.026 -5.365 17.920 1.00 97.94 96 GLU A CA 1
ATOM 759 C C . GLU A 1 96 ? 3.572 -4.418 16.803 1.00 97.94 96 GLU A C 1
ATOM 761 O O . GLU A 1 96 ? 3.034 -3.341 17.062 1.00 97.94 96 GLU A O 1
ATOM 766 N N . THR A 1 97 ? 3.679 -4.863 15.552 1.00 97.62 97 THR A N 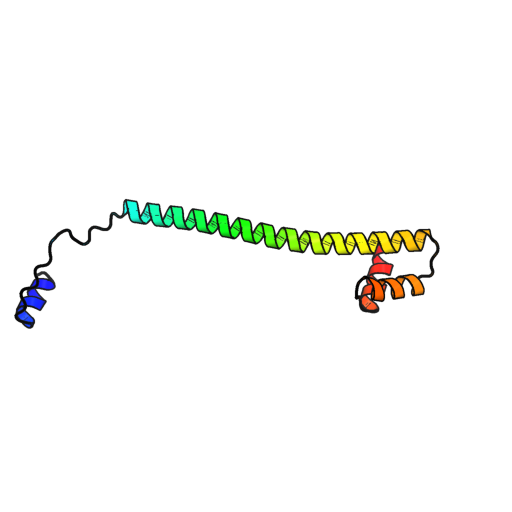1
ATOM 767 C CA . THR A 1 97 ? 3.251 -4.103 14.378 1.00 97.62 97 THR A CA 1
ATOM 768 C C . THR A 1 97 ? 1.738 -3.868 14.385 1.00 97.62 97 THR A C 1
ATOM 770 O O . THR A 1 97 ? 1.276 -2.769 14.071 1.00 97.62 97 THR A O 1
ATOM 773 N N . ALA A 1 98 ? 0.934 -4.868 14.762 1.00 97.81 98 ALA A N 1
ATOM 774 C CA . ALA A 1 98 ? -0.517 -4.711 14.871 1.00 97.81 98 ALA A CA 1
ATOM 775 C C . ALA A 1 98 ? -0.913 -3.706 15.969 1.00 97.81 98 ALA A C 1
ATOM 777 O O . ALA A 1 98 ? -1.781 -2.860 15.737 1.00 97.81 98 ALA A O 1
ATOM 778 N N . GLN A 1 99 ? -0.252 -3.756 17.131 1.00 97.69 99 GLN A N 1
ATOM 779 C CA . GLN A 1 99 ? -0.424 -2.780 18.213 1.00 97.69 99 GLN A CA 1
ATOM 780 C C . GLN A 1 99 ? -0.023 -1.370 17.771 1.00 97.69 99 GLN A C 1
ATOM 782 O O . GLN A 1 99 ? -0.733 -0.404 18.066 1.00 97.69 99 GLN A O 1
ATOM 787 N N . GLN A 1 100 ? 1.081 -1.243 17.031 1.00 97.88 100 GLN A N 1
ATOM 788 C CA . GLN A 1 100 ? 1.536 0.036 16.502 1.00 97.88 100 GLN A CA 1
ATOM 789 C C . GLN A 1 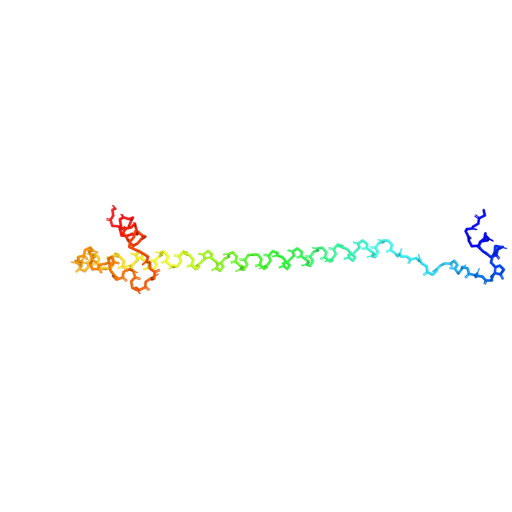100 ? 0.503 0.626 15.541 1.00 97.88 100 GLN A C 1
ATOM 791 O O . GLN A 1 100 ? 0.096 1.768 15.735 1.00 97.88 100 GLN A O 1
ATOM 796 N N . TYR A 1 101 ? 0.008 -0.150 14.571 1.00 97.81 101 TYR A N 1
ATOM 797 C CA . TYR A 1 101 ? -1.032 0.314 13.648 1.00 97.81 101 TYR A CA 1
ATOM 798 C C . TYR A 1 101 ? -2.313 0.740 14.362 1.00 97.81 101 TYR A C 1
ATOM 800 O O . TYR A 1 101 ? -2.849 1.805 14.061 1.00 97.81 101 TYR A O 1
ATOM 808 N N . TYR A 1 102 ? -2.788 -0.059 15.321 1.00 97.69 102 TYR A N 1
ATOM 809 C CA . TYR A 1 102 ? -3.945 0.309 16.133 1.00 97.69 102 TYR A CA 1
ATOM 810 C C . TYR A 1 102 ? -3.704 1.642 16.857 1.00 97.69 102 TYR A C 1
ATOM 812 O O . TYR A 1 102 ? -4.480 2.583 16.713 1.00 97.69 102 TYR A O 1
ATOM 820 N N . THR A 1 103 ? -2.570 1.772 17.547 1.00 97.31 103 THR A N 1
ATOM 821 C CA . THR A 1 103 ? -2.202 2.996 18.272 1.00 97.31 103 THR A CA 1
ATOM 822 C C . THR A 1 103 ? -2.103 4.210 17.349 1.00 97.31 103 THR A C 1
ATOM 824 O O . THR A 1 103 ? -2.527 5.298 17.729 1.00 97.31 103 THR A O 1
ATOM 827 N N . THR A 1 104 ? -1.541 4.044 16.150 1.00 97.31 104 THR A N 1
ATOM 828 C CA . THR A 1 104 ? -1.359 5.124 15.172 1.00 97.31 104 THR A CA 1
ATOM 829 C C . THR A 1 104 ? -2.677 5.625 14.587 1.00 97.31 104 THR A C 1
ATOM 831 O O . THR A 1 104 ? -2.764 6.805 14.270 1.00 97.31 104 THR A O 1
ATOM 834 N N . PHE A 1 105 ? -3.681 4.761 14.415 1.00 96.44 105 PHE A N 1
ATOM 835 C CA . PHE A 1 105 ? -4.928 5.126 13.731 1.00 96.44 105 PHE A CA 1
ATOM 836 C C . PHE A 1 105 ? -6.124 5.379 14.652 1.00 96.44 105 PHE A C 1
ATOM 838 O O . PHE A 1 105 ? -7.151 5.853 14.167 1.00 96.44 105 PHE A O 1
ATOM 845 N N . VAL A 1 106 ? -6.004 5.062 15.943 1.00 93.00 106 VAL A N 1
ATOM 846 C CA . VAL A 1 106 ? -7.053 5.301 16.950 1.00 93.00 106 VAL A CA 1
ATOM 847 C C . VAL A 1 106 ? -6.783 6.537 17.813 1.00 93.00 106 VAL A C 1
ATOM 849 O O . VAL A 1 106 ? -7.740 7.152 18.280 1.00 93.00 106 VAL A O 1
ATOM 852 N N . LYS A 1 107 ? -5.513 6.908 18.034 1.00 72.69 107 LYS A N 1
ATOM 853 C CA . LYS A 1 107 ? -5.153 8.184 18.681 1.00 72.69 107 LYS A CA 1
ATOM 854 C C . LYS A 1 107 ? -5.367 9.363 17.741 1.00 72.69 107 LYS A C 1
ATOM 856 O O . LYS A 1 107 ? -5.776 10.424 18.260 1.00 72.69 107 LYS A O 1
#

Secondary structure (DSSP, 8-state):
--HHHHHHHHH-------TTTT---HHHHHHHHHHHHHHHHHHHHHHHHHHHHHHHHHH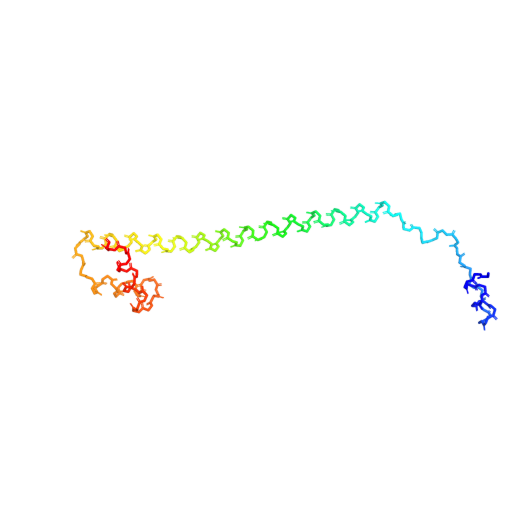HHHHHHHHHHHHHHHHTT--HHHHHHHHHHHHT--HHHHHHHHHHHH-

Foldseek 3Di:
DDPVVVCCVVVVDDDDDDPPPPDDPPVVVVVVVVVVVVVVVVVVVVVVVVVVVVVVCVVVVLLVVLLVQLVVCVVVVHDPVVNLVVCCVVVVDDSVVSVVSNVVNVD

pLDDT: mean 88.59, std 12.15, range [49.0, 98.38]

Radius of gyration: 34.2 Å; chains: 1; bounding box: 78×24×72 Å

Sequence (107 aa):
RSAAEIINAATNSKIKLEQGKETVDMCLAIQEMREESRIKGRDEGRNEGRIEGRNEGRIEGRIEGIRAFIQDKVEDGVAENVIIYKLQRHFALDEETAQQYYTTFVK